Protein AF-A0A1I8JN95-F1 (afdb_monomer)

Sequence (68 aa):
MGRRPFPTSRLGQRFVKKALKCQPDESLFLYVNQAFLPAPDRDFGGLYDCFGADGKLTLHYCKTQAWG

Radius of gyration: 12.67 Å; Cα contacts (8 Å, |Δi|>4): 67; chains: 1; bounding box: 24×22×38 Å

Organism: NCBI:txid282301

Structure (mmCIF, N/CA/C/O backbone):
data_AF-A0A1I8JN95-F1
#
_entry.id   AF-A0A1I8JN95-F1
#
loop_
_atom_site.group_PDB
_atom_site.id
_atom_site.type_symbol
_atom_site.label_atom_id
_atom_site.label_alt_id
_atom_site.label_comp_id
_atom_site.label_asym_id
_atom_site.label_entity_id
_atom_site.label_seq_id
_atom_site.pdbx_PDB_ins_code
_atom_site.Cartn_x
_atom_site.Cartn_y
_atom_site.Cartn_z
_atom_site.occupancy
_atom_site.B_iso_or_equiv
_atom_site.auth_seq_id
_atom_site.auth_comp_id
_atom_site.auth_asym_id
_atom_site.auth_atom_id
_atom_site.pdbx_PDB_model_num
ATOM 1 N N . MET A 1 1 ? -1.224 -12.956 -26.102 1.00 41.12 1 MET A N 1
ATOM 2 C CA . MET A 1 1 ? -1.453 -13.154 -24.651 1.00 41.12 1 MET A CA 1
ATOM 3 C C . MET A 1 1 ? -1.716 -11.793 -24.016 1.00 41.12 1 MET A C 1
ATOM 5 O O . MET A 1 1 ? -0.781 -11.097 -23.645 1.00 41.12 1 MET A O 1
ATOM 9 N N . GLY A 1 2 ? -2.976 -11.351 -24.007 1.00 44.88 2 GLY A N 1
ATOM 10 C CA . GLY A 1 2 ? -3.349 -10.027 -23.501 1.00 44.88 2 GLY A CA 1
ATOM 11 C C . GLY A 1 2 ? -3.349 -10.020 -21.977 1.00 44.88 2 GLY A C 1
ATOM 12 O O . GLY A 1 2 ? -4.136 -10.739 -21.362 1.00 44.88 2 GLY A O 1
ATOM 13 N N . ARG A 1 3 ? -2.459 -9.233 -21.363 1.00 52.88 3 ARG A N 1
ATOM 14 C CA . ARG A 1 3 ? -2.516 -8.937 -19.927 1.00 52.88 3 ARG A CA 1
ATOM 15 C C . ARG A 1 3 ? -3.874 -8.286 -19.662 1.00 52.88 3 ARG A C 1
ATOM 17 O O . ARG A 1 3 ? -4.153 -7.220 -20.204 1.00 52.88 3 ARG A O 1
ATOM 24 N N . ARG A 1 4 ? -4.748 -8.967 -18.915 1.00 49.94 4 ARG A N 1
ATOM 25 C CA . ARG A 1 4 ? -6.072 -8.436 -18.568 1.00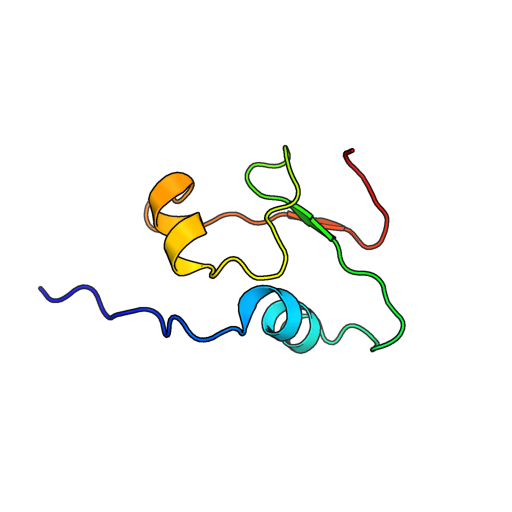 49.94 4 ARG A CA 1
ATOM 26 C C . ARG A 1 4 ? -5.869 -7.104 -17.834 1.00 49.94 4 ARG A C 1
ATOM 28 O O . ARG A 1 4 ? -5.122 -7.101 -16.856 1.00 49.94 4 ARG A O 1
ATOM 35 N N . PRO A 1 5 ? -6.473 -5.993 -18.290 1.00 49.38 5 PRO A N 1
ATOM 36 C CA . PRO A 1 5 ? -6.345 -4.724 -17.597 1.00 49.38 5 PRO A CA 1
ATOM 37 C C . PRO A 1 5 ? -7.015 -4.881 -16.233 1.00 49.38 5 PRO A C 1
ATOM 39 O O . PRO A 1 5 ? -8.214 -5.149 -16.148 1.00 49.38 5 PRO A O 1
ATOM 42 N N . PHE A 1 6 ? -6.233 -4.780 -15.159 1.00 47.81 6 PHE A N 1
ATOM 43 C CA . PHE A 1 6 ? -6.806 -4.610 -13.831 1.00 47.81 6 PHE A CA 1
ATOM 44 C C . PHE A 1 6 ? -7.654 -3.332 -13.873 1.00 47.81 6 PHE A C 1
ATOM 46 O O . PHE A 1 6 ? -7.157 -2.320 -14.370 1.00 47.81 6 PHE A O 1
ATOM 53 N N . PRO A 1 7 ? -8.919 -3.357 -13.421 1.00 48.19 7 PRO A N 1
ATOM 54 C CA . PRO A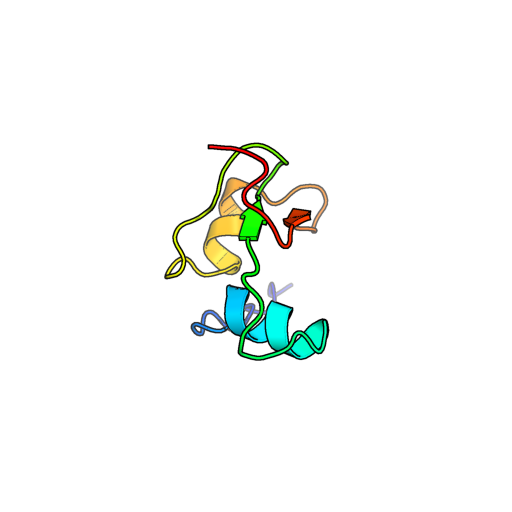 1 7 ? -9.770 -2.177 -13.451 1.00 48.19 7 PRO A CA 1
ATOM 55 C C . PRO A 1 7 ? -9.110 -1.065 -12.621 1.00 48.19 7 PRO A C 1
ATOM 57 O O . PRO A 1 7 ? -9.035 -1.139 -11.397 1.00 48.19 7 PRO A O 1
ATOM 60 N N . THR A 1 8 ? -8.602 -0.052 -13.322 1.00 51.75 8 THR A N 1
ATOM 61 C CA . THR A 1 8 ? -7.872 1.148 -12.867 1.00 51.75 8 THR A CA 1
ATOM 62 C C . THR A 1 8 ? -8.764 2.154 -12.137 1.00 51.75 8 THR A C 1
ATOM 64 O O . THR A 1 8 ? -8.573 3.361 -12.219 1.00 51.75 8 THR A O 1
ATOM 67 N N . SER A 1 9 ? -9.821 1.682 -11.488 1.00 47.59 9 SER A N 1
ATOM 68 C CA . SER A 1 9 ? -10.885 2.544 -11.000 1.00 47.59 9 SER A CA 1
ATOM 69 C C . SER A 1 9 ? -10.889 2.586 -9.481 1.00 47.59 9 SER A C 1
ATOM 71 O O . SER A 1 9 ? -11.667 1.864 -8.863 1.00 47.59 9 SER A O 1
ATOM 73 N N . ARG A 1 10 ? -10.063 3.461 -8.889 1.00 54.84 10 ARG A N 1
ATOM 74 C CA . ARG A 1 10 ? -10.353 4.215 -7.647 1.00 54.84 10 ARG A CA 1
ATOM 75 C C . ARG A 1 10 ? -10.827 3.405 -6.437 1.00 54.84 10 ARG A C 1
ATOM 77 O O . ARG A 1 10 ? -11.525 3.908 -5.555 1.00 54.84 10 ARG A O 1
ATOM 84 N N . LEU A 1 11 ? -10.495 2.124 -6.388 1.00 58.69 11 LEU A N 1
ATOM 85 C CA . LEU A 1 11 ? -11.057 1.218 -5.397 1.00 58.69 11 LEU A CA 1
ATOM 86 C C . LEU A 1 11 ? -10.037 0.791 -4.362 1.00 58.69 11 LEU A C 1
ATOM 88 O O . LEU A 1 11 ? -10.439 0.137 -3.419 1.00 58.69 11 LEU A O 1
ATOM 92 N N . GLY A 1 12 ? -8.768 1.187 -4.453 1.00 70.62 12 GLY A N 1
ATOM 93 C CA . GLY A 1 12 ? -7.710 0.472 -3.752 1.00 70.62 12 GLY A CA 1
ATOM 94 C C . GLY A 1 12 ? -7.919 0.304 -2.240 1.00 70.62 12 GLY A C 1
ATOM 95 O O . GLY A 1 12 ? -8.236 -0.780 -1.747 1.00 70.62 12 GLY A O 1
ATOM 96 N N . GLN A 1 13 ? -7.825 1.398 -1.487 1.00 71.31 13 GLN A N 1
ATOM 97 C CA . GLN A 1 13 ? -7.937 1.361 -0.025 1.00 71.31 13 GLN A CA 1
ATOM 98 C C . GLN A 1 13 ? -9.363 1.057 0.459 1.00 71.31 13 GLN A C 1
ATOM 100 O O . GLN A 1 13 ? -9.566 0.365 1.458 1.00 71.31 13 GLN A O 1
ATOM 105 N N . ARG A 1 14 ? -10.374 1.527 -0.279 1.00 74.62 14 ARG A N 1
ATOM 106 C CA . ARG A 1 14 ? -11.790 1.310 0.052 1.00 74.62 14 ARG A CA 1
ATOM 107 C C . ARG A 1 14 ? -12.212 -0.146 -0.164 1.00 74.62 14 ARG A C 1
ATOM 109 O O . ARG A 1 14 ? -13.006 -0.675 0.610 1.00 74.62 14 ARG A O 1
ATOM 116 N N . PHE A 1 15 ? -11.662 -0.796 -1.186 1.00 78.69 15 PHE A N 1
ATOM 117 C CA . PHE A 1 15 ? -11.830 -2.217 -1.470 1.00 78.69 15 PHE A CA 1
ATOM 118 C C . PHE A 1 15 ? -11.174 -3.056 -0.390 1.00 78.69 15 PHE A C 1
ATOM 120 O O . PHE A 1 15 ? -11.822 -3.960 0.118 1.00 78.69 15 PHE A O 1
ATOM 127 N N . VAL A 1 16 ? -9.949 -2.723 0.027 1.00 79.81 16 VAL A N 1
ATOM 128 C CA . VAL A 1 16 ? -9.277 -3.460 1.104 1.00 79.81 16 VAL A CA 1
ATOM 129 C C . VAL A 1 16 ? -10.048 -3.339 2.421 1.00 79.81 16 VAL A C 1
ATOM 131 O O . VAL A 1 16 ? -10.305 -4.358 3.057 1.00 79.81 16 VAL A O 1
ATOM 134 N N . LYS A 1 17 ? -10.531 -2.140 2.788 1.00 79.06 17 LYS A N 1
ATOM 135 C CA . LYS A 1 17 ? -11.415 -1.974 3.959 1.00 79.06 17 LYS A CA 1
ATOM 136 C C . LYS A 1 17 ? -12.683 -2.835 3.858 1.00 79.06 17 LYS A C 1
ATOM 138 O O . LYS A 1 17 ? -13.049 -3.488 4.831 1.00 79.06 17 LYS A O 1
ATOM 143 N N . LYS A 1 18 ? -13.331 -2.876 2.685 1.00 81.56 18 LYS A N 1
ATOM 144 C CA . LYS A 1 18 ? -14.516 -3.724 2.449 1.00 81.56 18 LYS A CA 1
ATOM 145 C C . LYS A 1 18 ? -14.192 -5.219 2.505 1.00 81.56 18 LYS A C 1
ATOM 147 O O . LYS A 1 18 ? -14.946 -5.972 3.110 1.00 81.56 18 LYS A O 1
ATOM 152 N N . ALA A 1 19 ? -13.086 -5.643 1.900 1.00 82.75 19 ALA A N 1
ATOM 153 C CA . ALA A 1 19 ? -12.652 -7.036 1.856 1.00 82.75 19 ALA A CA 1
ATOM 154 C C . ALA A 1 19 ? -12.291 -7.562 3.254 1.00 82.75 19 ALA A C 1
ATOM 156 O O . ALA A 1 19 ? -12.650 -8.684 3.598 1.00 82.75 19 ALA A O 1
ATOM 157 N N . LEU A 1 20 ? -11.654 -6.726 4.080 1.00 82.75 20 LEU A N 1
ATOM 158 C CA . LEU A 1 20 ? -11.314 -7.028 5.473 1.00 82.75 20 LEU A CA 1
ATOM 159 C C . LEU A 1 20 ? -12.495 -6.864 6.444 1.00 82.75 20 LEU A C 1
ATOM 161 O O . LEU A 1 20 ? -12.334 -7.133 7.630 1.00 82.75 20 LEU A O 1
ATOM 165 N N . LYS A 1 21 ? -13.670 -6.424 5.966 1.00 84.19 21 LYS A N 1
ATOM 166 C CA . LYS A 1 21 ? -14.842 -6.096 6.799 1.00 84.19 21 LYS A CA 1
ATOM 167 C C . LYS A 1 21 ? -14.505 -5.121 7.941 1.00 84.19 21 LYS A C 1
ATOM 169 O O . LYS A 1 21 ? -15.070 -5.221 9.027 1.00 84.19 21 LYS A O 1
ATOM 174 N N . CYS A 1 22 ? -13.584 -4.186 7.694 1.00 78.19 22 CYS A N 1
ATOM 175 C CA . CYS A 1 22 ? -13.238 -3.151 8.666 1.00 78.19 22 CYS A CA 1
ATOM 176 C C . CYS A 1 22 ? -14.429 -2.230 8.918 1.00 78.19 22 CYS A C 1
ATOM 178 O O . CYS A 1 22 ? -15.211 -1.935 8.006 1.00 78.19 22 CYS A O 1
ATOM 180 N N . GLN A 1 23 ? -14.530 -1.737 10.150 1.00 79.06 23 GLN A N 1
ATOM 181 C CA . GLN A 1 23 ? -15.549 -0.751 10.484 1.00 79.06 23 GLN A CA 1
ATOM 182 C C . GLN A 1 23 ? -15.259 0.589 9.787 1.00 79.06 23 GLN A C 1
ATOM 184 O O . GLN A 1 23 ? -14.098 0.912 9.521 1.00 79.06 23 GLN A O 1
ATOM 189 N N . PRO A 1 24 ? -16.294 1.393 9.476 1.00 71.50 24 PRO A N 1
ATOM 190 C CA . PRO A 1 24 ? -16.104 2.712 8.870 1.00 71.50 24 PRO A CA 1
ATOM 191 C C . PRO A 1 24 ? -15.269 3.655 9.749 1.00 71.50 24 PRO A C 1
ATOM 193 O O . PRO A 1 24 ? -14.568 4.505 9.205 1.00 71.50 24 PRO A O 1
ATOM 196 N N . ASP A 1 25 ? -15.313 3.459 11.068 1.00 79.44 25 ASP A N 1
ATOM 197 C CA . ASP A 1 25 ? -14.573 4.238 12.066 1.00 79.44 25 ASP A CA 1
ATOM 198 C C . ASP A 1 25 ? -13.102 3.797 12.212 1.00 79.44 25 ASP A C 1
ATOM 200 O O . ASP A 1 25 ? -12.260 4.529 12.724 1.00 79.44 25 ASP A O 1
ATOM 204 N N . GLU A 1 26 ? -12.741 2.611 11.705 1.00 78.88 26 GLU A N 1
ATOM 205 C CA . GLU A 1 26 ? -11.362 2.134 11.785 1.00 78.88 26 GLU A CA 1
ATOM 206 C C . GLU A 1 26 ? -10.462 2.825 10.750 1.00 78.88 26 GLU A C 1
ATOM 208 O O . GLU A 1 26 ? -10.695 2.816 9.527 1.00 78.88 26 GLU A O 1
ATOM 213 N N . SER A 1 27 ? -9.357 3.374 11.251 1.00 80.00 27 SER A N 1
ATOM 214 C CA . SER A 1 27 ? -8.237 3.816 10.427 1.00 80.00 27 SER A CA 1
ATOM 215 C C . SER A 1 27 ? -7.506 2.595 9.868 1.00 80.00 27 SER A C 1
ATOM 217 O O . SER A 1 27 ? -7.182 1.664 10.598 1.00 80.00 27 SER A O 1
ATOM 219 N N . LEU A 1 28 ? -7.281 2.572 8.552 1.00 81.81 28 LEU A N 1
ATOM 220 C CA . LEU A 1 28 ? -6.541 1.500 7.884 1.00 81.81 28 LEU A CA 1
ATOM 221 C C . LEU A 1 28 ? -5.434 2.127 7.047 1.00 81.81 28 LEU A C 1
ATOM 223 O O . LEU A 1 28 ? -5.705 2.801 6.050 1.00 81.81 28 LEU A O 1
ATOM 227 N N . PHE A 1 29 ? -4.203 1.861 7.447 1.00 84.19 29 PHE A N 1
ATOM 228 C CA . PHE A 1 29 ? -2.985 2.298 6.792 1.00 84.19 29 PHE A CA 1
ATOM 229 C C . PHE A 1 29 ? -2.457 1.155 5.929 1.00 84.19 29 PHE A C 1
ATOM 231 O O . PHE A 1 29 ? -2.362 0.024 6.399 1.00 84.19 29 PHE A O 1
ATOM 238 N N . LEU A 1 30 ? -2.154 1.432 4.662 1.00 82.00 30 LEU A N 1
ATOM 239 C CA . LEU A 1 30 ? -1.602 0.457 3.720 1.00 82.00 30 LEU A CA 1
ATOM 240 C C . LEU A 1 30 ? -0.176 0.854 3.382 1.00 82.00 30 LEU A C 1
ATOM 242 O O . LEU A 1 30 ? 0.056 1.969 2.942 1.00 82.00 30 LEU A O 1
ATOM 246 N N . TYR A 1 31 ? 0.753 -0.070 3.541 1.00 85.06 31 TYR A N 1
ATOM 247 C CA . TYR A 1 31 ? 2.171 0.111 3.304 1.00 85.06 31 TYR A CA 1
ATOM 248 C C . TYR A 1 31 ? 2.621 -0.766 2.147 1.00 85.06 31 TYR A C 1
ATOM 250 O O . TYR A 1 31 ? 2.288 -1.952 2.065 1.00 85.06 31 TYR A O 1
ATOM 258 N N . VAL A 1 32 ? 3.412 -0.177 1.262 1.00 84.56 32 VAL A N 1
ATOM 259 C CA . VAL A 1 32 ? 4.029 -0.867 0.128 1.00 84.56 32 VAL A CA 1
ATOM 260 C C . VAL A 1 32 ? 5.459 -1.202 0.522 1.00 84.56 32 VAL A C 1
ATOM 262 O O . VAL A 1 32 ? 6.155 -0.357 1.089 1.00 84.56 32 VAL A O 1
ATOM 265 N N . ASN A 1 33 ? 5.884 -2.444 0.270 1.00 82.56 33 ASN A N 1
ATOM 266 C CA . ASN A 1 33 ? 7.218 -2.945 0.631 1.00 82.56 33 ASN A CA 1
ATOM 267 C C . ASN A 1 33 ? 7.621 -2.682 2.095 1.00 82.56 33 ASN A C 1
ATOM 269 O O . ASN A 1 33 ? 8.799 -2.506 2.383 1.00 82.56 33 ASN A O 1
ATOM 273 N N . GLN A 1 34 ? 6.649 -2.617 3.015 1.00 80.00 34 GLN A N 1
ATOM 274 C CA . GLN A 1 34 ? 6.880 -2.318 4.439 1.00 80.00 34 GLN A CA 1
ATOM 275 C C . GLN A 1 34 ? 7.631 -0.999 4.698 1.00 80.00 34 GLN A C 1
ATOM 277 O O . GLN A 1 34 ? 8.262 -0.854 5.738 1.00 80.00 34 GLN A O 1
ATOM 282 N N . ALA A 1 35 ? 7.582 -0.049 3.760 1.00 77.06 35 ALA A N 1
ATOM 283 C CA . ALA A 1 35 ? 8.419 1.146 3.817 1.00 77.06 35 ALA A CA 1
ATOM 284 C C . ALA A 1 35 ? 7.608 2.444 3.838 1.00 77.06 35 ALA A C 1
ATOM 286 O O . ALA A 1 35 ? 7.896 3.327 4.638 1.00 77.06 35 ALA A O 1
ATOM 287 N N . PHE A 1 36 ? 6.591 2.579 2.982 1.00 80.19 36 PHE A N 1
ATOM 288 C CA . PHE A 1 36 ? 5.891 3.856 2.819 1.00 80.19 36 PHE A CA 1
ATOM 289 C C . PHE A 1 36 ? 4.389 3.693 2.578 1.00 80.19 36 PHE A C 1
ATOM 291 O O . PHE A 1 36 ? 3.924 2.667 2.070 1.00 80.19 36 PHE A O 1
ATOM 298 N N . LEU A 1 37 ? 3.642 4.741 2.933 1.00 78.88 37 LEU A N 1
ATOM 299 C CA . LEU A 1 37 ? 2.221 4.903 2.633 1.00 78.88 37 LEU A CA 1
ATOM 300 C C . LEU A 1 37 ? 2.089 5.450 1.205 1.00 78.88 37 LEU A C 1
ATOM 302 O O . LEU A 1 37 ? 2.516 6.578 0.945 1.00 78.88 37 LEU A O 1
ATOM 306 N N . PRO A 1 38 ? 1.528 4.697 0.251 1.00 75.50 38 PRO A N 1
ATOM 307 C CA . PRO A 1 38 ? 1.226 5.256 -1.049 1.00 75.50 38 PRO A CA 1
ATOM 308 C C . PRO A 1 38 ? 0.100 6.283 -0.914 1.00 75.50 38 PRO A C 1
ATOM 310 O O . PRO A 1 38 ? -0.746 6.195 -0.022 1.00 75.50 38 PRO A O 1
ATOM 313 N N . ALA A 1 39 ? 0.078 7.257 -1.822 1.00 75.25 39 A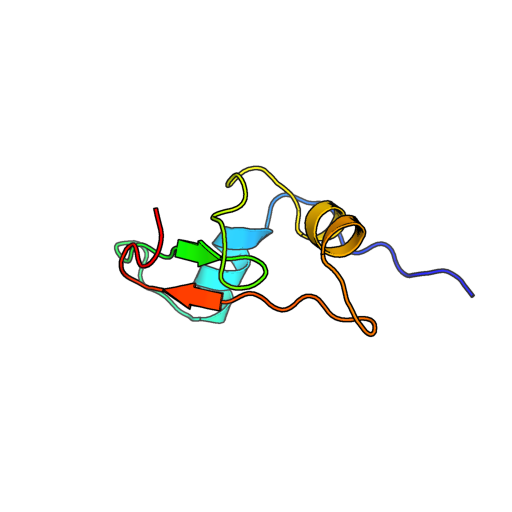LA A N 1
ATOM 314 C CA . ALA A 1 39 ? -0.984 8.252 -1.839 1.00 75.25 39 ALA A CA 1
ATOM 315 C C . ALA A 1 39 ? -2.369 7.572 -1.953 1.00 75.25 39 ALA A C 1
ATOM 317 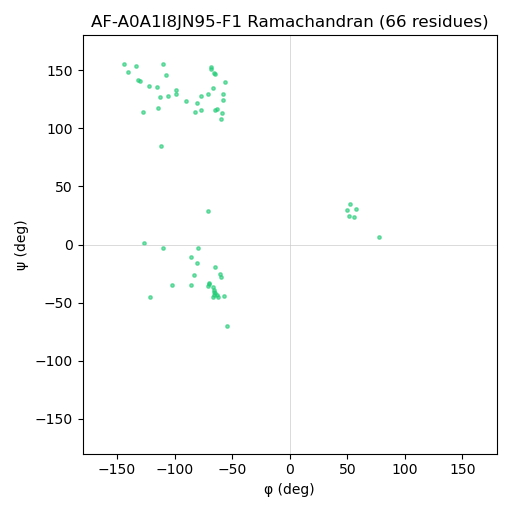O O . ALA A 1 39 ? -2.512 6.630 -2.737 1.00 75.25 39 ALA A O 1
ATOM 318 N N . PRO A 1 40 ? -3.394 8.052 -1.225 1.00 66.31 40 PRO A N 1
ATOM 319 C CA . PRO A 1 40 ? -4.720 7.425 -1.187 1.00 66.31 40 PRO A CA 1
ATOM 320 C C . PRO A 1 40 ? -5.459 7.463 -2.534 1.00 66.31 40 PRO A C 1
ATOM 322 O O . PRO A 1 40 ? -6.37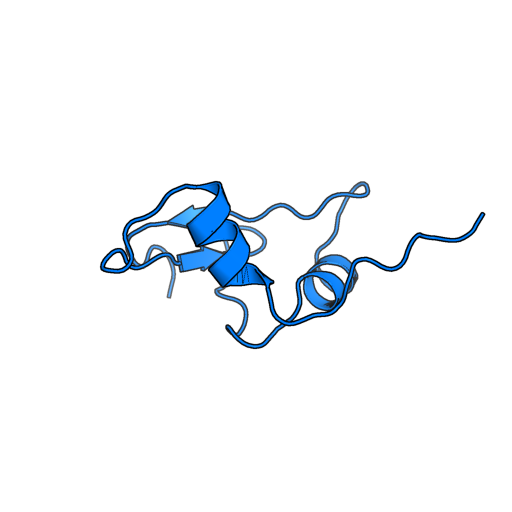1 6.669 -2.754 1.00 66.31 40 PRO A O 1
ATOM 325 N N . ASP A 1 41 ? -5.054 8.361 -3.436 1.00 68.38 41 ASP A N 1
ATOM 326 C CA . ASP A 1 41 ? -5.584 8.480 -4.802 1.00 68.38 41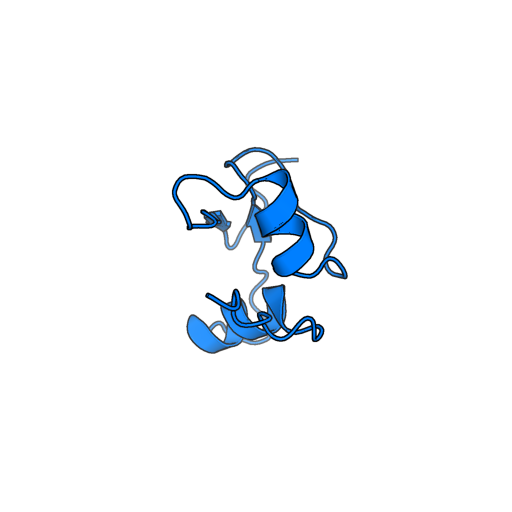 ASP A CA 1
ATOM 327 C C . ASP A 1 41 ? -4.887 7.534 -5.800 1.00 68.38 41 ASP A C 1
ATOM 329 O O . ASP A 1 41 ? -5.332 7.361 -6.929 1.00 68.38 41 ASP A O 1
ATOM 333 N N . ARG A 1 42 ? -3.779 6.897 -5.400 1.00 68.00 42 ARG A N 1
ATOM 334 C CA . ARG A 1 42 ? -2.944 6.109 -6.310 1.00 68.00 42 ARG A CA 1
ATOM 335 C C . ARG A 1 42 ? -3.553 4.724 -6.536 1.00 68.00 42 ARG A C 1
ATOM 337 O O . ARG A 1 42 ? -3.726 3.945 -5.600 1.00 68.00 42 ARG A O 1
ATOM 344 N N . ASP A 1 43 ? -3.844 4.396 -7.792 1.00 74.94 43 ASP A N 1
ATOM 345 C CA . ASP A 1 43 ? -4.368 3.083 -8.174 1.00 74.94 43 ASP A CA 1
ATOM 346 C C . ASP A 1 43 ? -3.359 1.946 -7.950 1.00 74.94 43 ASP A C 1
ATOM 348 O O . ASP A 1 43 ? -2.148 2.089 -8.154 1.00 74.94 43 ASP A O 1
ATOM 352 N N . PHE A 1 44 ? -3.877 0.755 -7.622 1.00 78.06 44 PHE A N 1
ATOM 353 C CA . PHE A 1 44 ? -3.058 -0.451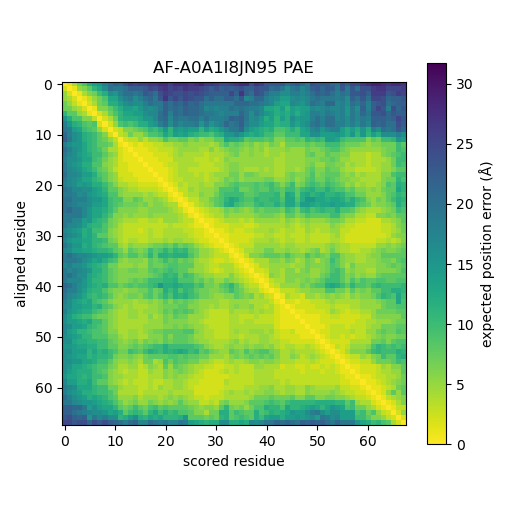 -7.466 1.00 78.06 44 PHE A CA 1
ATOM 354 C C . PHE A 1 44 ? -2.311 -0.847 -8.743 1.00 78.06 44 PHE A C 1
ATOM 356 O O . PHE A 1 44 ? -1.260 -1.467 -8.646 1.00 78.06 44 PHE A O 1
ATOM 363 N N . GLY A 1 45 ? -2.809 -0.466 -9.925 1.00 79.31 45 GLY A N 1
ATOM 364 C CA . GLY A 1 45 ? -2.118 -0.715 -11.192 1.00 79.31 45 GLY A CA 1
ATOM 365 C C . GLY A 1 45 ? -0.762 -0.009 -11.269 1.00 79.31 45 GLY A C 1
ATOM 366 O O . GLY A 1 45 ? 0.233 -0.642 -11.602 1.00 79.31 45 GLY A O 1
ATOM 367 N N . GLY A 1 46 ? -0.698 1.269 -10.877 1.00 80.12 46 GLY A N 1
ATOM 368 C CA . GLY A 1 46 ? 0.566 2.012 -10.840 1.00 80.12 46 GLY A CA 1
ATOM 369 C C . GLY A 1 46 ? 1.506 1.523 -9.734 1.00 80.12 46 GLY A C 1
ATOM 370 O O . GLY A 1 46 ? 2.719 1.511 -9.907 1.00 80.12 46 GLY A O 1
ATOM 371 N N . LEU A 1 47 ? 0.953 1.067 -8.606 1.00 81.19 47 LEU A N 1
ATOM 372 C CA . LEU A 1 47 ? 1.738 0.416 -7.554 1.00 81.19 47 LEU A CA 1
ATOM 373 C C . LEU A 1 47 ? 2.325 -0.918 -8.007 1.00 81.19 47 LEU A C 1
ATOM 375 O O . LEU A 1 47 ? 3.473 -1.213 -7.703 1.00 81.19 47 LEU A O 1
ATOM 379 N N . TYR A 1 48 ? 1.551 -1.710 -8.739 1.00 83.75 48 TYR A N 1
ATOM 380 C CA . TYR A 1 48 ? 1.995 -2.979 -9.295 1.00 83.75 48 TYR A CA 1
ATOM 381 C C . TYR A 1 48 ? 3.076 -2.783 -10.366 1.00 83.75 48 TYR A C 1
ATOM 383 O O . TYR A 1 48 ? 4.012 -3.568 -10.427 1.00 83.75 48 TYR A O 1
ATOM 391 N N . ASP A 1 49 ? 2.987 -1.730 -11.178 1.00 84.62 49 ASP A N 1
ATOM 392 C CA . ASP A 1 49 ? 4.011 -1.418 -12.180 1.00 84.62 49 ASP A CA 1
ATOM 393 C C . ASP A 1 49 ? 5.367 -1.058 -11.542 1.00 84.62 49 ASP A C 1
ATOM 395 O O . ASP A 1 49 ? 6.406 -1.548 -11.972 1.00 84.62 49 ASP A O 1
ATOM 399 N N . CYS A 1 50 ? 5.356 -0.267 -10.461 1.00 82.56 50 CYS A N 1
ATOM 400 C CA . CYS A 1 50 ? 6.583 0.169 -9.783 1.00 82.56 50 CYS A CA 1
ATOM 401 C C . CYS A 1 50 ? 7.123 -0.825 -8.737 1.00 82.56 50 CYS A C 1
ATOM 403 O O . CYS A 1 50 ? 8.333 -0.909 -8.540 1.00 82.56 50 CYS A O 1
ATOM 405 N N . PHE A 1 51 ? 6.241 -1.528 -8.021 1.00 84.06 51 PHE A N 1
ATOM 406 C CA . PHE A 1 51 ? 6.580 -2.339 -6.839 1.00 84.06 51 PHE A CA 1
ATOM 407 C C . PHE A 1 51 ? 6.086 -3.787 -6.927 1.00 84.06 51 PHE A C 1
ATOM 409 O O . PHE A 1 51 ? 6.262 -4.555 -5.982 1.00 84.06 51 PHE A O 1
ATOM 416 N N . GLY A 1 52 ? 5.439 -4.175 -8.027 1.00 84.44 52 GLY A N 1
ATOM 417 C CA . GLY A 1 52 ? 5.055 -5.561 -8.260 1.00 84.44 52 GLY A CA 1
ATOM 418 C C . GLY A 1 52 ? 6.289 -6.438 -8.444 1.00 84.44 52 GLY A C 1
ATOM 419 O O . GLY A 1 52 ? 7.215 -6.100 -9.177 1.00 84.44 52 GLY A O 1
ATOM 420 N N . ALA A 1 53 ? 6.287 -7.593 -7.792 1.00 84.75 53 ALA A N 1
ATOM 421 C CA . ALA A 1 53 ? 7.336 -8.594 -7.900 1.00 84.75 53 ALA A CA 1
ATOM 422 C C . ALA A 1 53 ? 6.684 -9.956 -8.130 1.00 84.75 53 ALA A C 1
ATOM 424 O O . ALA A 1 53 ? 5.650 -10.244 -7.538 1.00 84.75 53 ALA A O 1
ATOM 425 N N . ASP A 1 54 ? 7.270 -10.808 -8.974 1.00 84.00 54 ASP A N 1
ATOM 426 C CA . ASP A 1 54 ? 6.804 -12.197 -9.139 1.00 84.00 54 ASP A CA 1
ATOM 427 C C . ASP A 1 54 ? 5.320 -12.319 -9.565 1.00 84.00 54 ASP A C 1
ATOM 429 O O . ASP A 1 54 ? 4.604 -13.240 -9.185 1.00 84.00 54 ASP A O 1
ATOM 433 N N . GLY A 1 55 ? 4.806 -11.343 -10.320 1.00 82.62 55 GLY A N 1
ATOM 434 C CA . GLY A 1 55 ? 3.402 -11.353 -10.737 1.00 82.62 55 GLY A CA 1
ATOM 435 C C . GLY A 1 55 ? 2.398 -10.936 -9.648 1.00 82.62 55 GLY A C 1
ATOM 436 O O . GLY A 1 55 ? 1.189 -11.041 -9.859 1.00 82.62 55 GLY A O 1
ATOM 437 N N . LYS A 1 56 ? 2.872 -10.483 -8.480 1.00 83.69 56 LYS A N 1
ATOM 438 C CA . LYS A 1 56 ? 2.060 -10.123 -7.310 1.00 83.69 56 LYS A CA 1
ATOM 439 C C . LYS A 1 56 ? 2.496 -8.781 -6.716 1.00 83.69 56 LYS A C 1
ATOM 441 O O . LYS A 1 56 ? 3.640 -8.360 -6.841 1.00 83.69 56 LYS A O 1
ATOM 446 N N . LEU A 1 57 ? 1.567 -8.101 -6.048 1.00 84.62 57 LEU A N 1
ATOM 447 C CA . LEU A 1 57 ? 1.85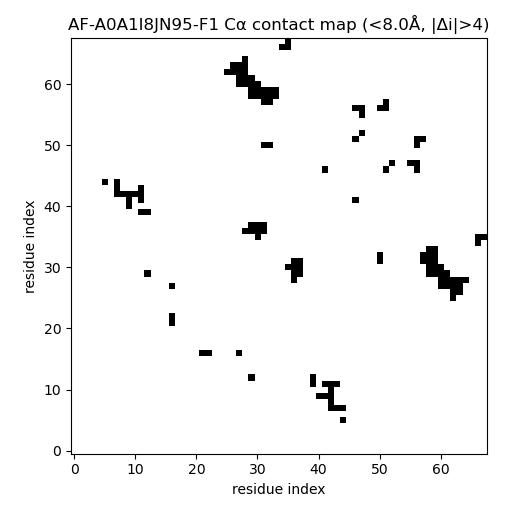0 -6.896 -5.268 1.00 84.62 57 LEU A CA 1
ATOM 448 C C . LEU A 1 57 ? 1.596 -7.207 -3.796 1.00 84.62 57 LEU A C 1
ATOM 450 O O . LEU A 1 57 ? 0.468 -7.516 -3.411 1.00 84.62 57 LEU A O 1
ATOM 454 N N . THR A 1 58 ? 2.646 -7.124 -2.984 1.00 85.31 58 THR A N 1
ATOM 455 C CA . THR A 1 58 ? 2.553 -7.335 -1.539 1.00 85.31 58 THR A CA 1
ATOM 456 C C . THR A 1 58 ? 2.257 -6.008 -0.851 1.00 85.31 58 THR A C 1
ATOM 458 O O . THR A 1 58 ? 3.006 -5.042 -0.987 1.00 85.31 58 THR A O 1
ATOM 461 N N . LEU A 1 59 ? 1.161 -5.967 -0.094 1.00 83.00 59 LEU A N 1
ATOM 462 C CA . LEU A 1 59 ? 0.750 -4.811 0.698 1.00 83.00 59 LEU A CA 1
ATOM 463 C C . LEU A 1 59 ? 0.629 -5.220 2.160 1.00 83.00 59 LEU A C 1
ATOM 465 O O . LEU A 1 59 ? 0.052 -6.258 2.477 1.00 83.00 59 LEU A O 1
ATOM 469 N N . HIS A 1 60 ? 1.139 -4.377 3.047 1.00 86.69 60 HIS A N 1
ATOM 470 C CA . HIS A 1 60 ? 1.047 -4.564 4.487 1.00 86.69 60 HIS A CA 1
ATOM 471 C C . HIS A 1 60 ? 0.029 -3.584 5.042 1.00 86.69 60 HIS A C 1
ATOM 473 O O . HIS A 1 60 ? 0.118 -2.394 4.774 1.00 86.69 60 HIS A O 1
ATOM 479 N N . TYR A 1 61 ? -0.946 -4.058 5.809 1.00 85.25 61 TYR A N 1
ATOM 480 C CA . TYR A 1 61 ? -1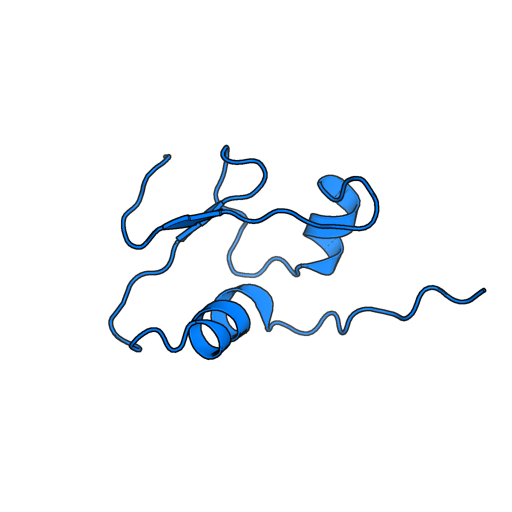.939 -3.182 6.420 1.00 85.25 61 TYR A CA 1
ATOM 481 C C . TYR A 1 61 ? -1.700 -3.062 7.925 1.00 85.25 61 TYR A C 1
ATOM 483 O O . TYR A 1 61 ? -1.279 -4.019 8.573 1.00 85.25 61 TYR A O 1
ATOM 491 N N . CYS A 1 62 ? -1.986 -1.890 8.485 1.00 84.88 62 CYS A N 1
ATOM 492 C CA . CYS A 1 62 ? -1.963 -1.655 9.923 1.00 84.88 62 CYS A CA 1
ATOM 493 C C . CYS A 1 62 ? -3.136 -0.756 10.333 1.00 84.88 62 CYS A C 1
ATOM 495 O O . CYS A 1 62 ? -3.585 0.086 9.555 1.00 84.88 62 CYS A O 1
ATOM 497 N N . LYS A 1 63 ? -3.659 -0.949 11.547 1.00 81.69 63 LYS A N 1
ATOM 498 C CA . LYS A 1 63 ? -4.754 -0.122 12.090 1.00 81.69 63 LYS A CA 1
ATOM 499 C C . LYS A 1 63 ? -4.247 1.185 12.699 1.00 81.69 63 LYS A C 1
ATOM 501 O O . LYS A 1 63 ? -4.954 2.186 12.732 1.00 81.69 63 LYS A O 1
ATOM 506 N N . THR A 1 64 ? -3.001 1.175 13.151 1.00 79.88 64 THR A N 1
ATOM 507 C CA . THR A 1 64 ? -2.277 2.337 13.660 1.00 79.88 64 THR A CA 1
ATOM 508 C C . THR A 1 64 ? -1.184 2.715 12.671 1.00 79.88 64 THR A C 1
ATOM 510 O O . THR A 1 64 ? -0.717 1.872 11.903 1.00 79.88 64 THR A O 1
ATOM 513 N N . GLN A 1 65 ? -0.763 3.978 12.676 1.00 70.88 65 GLN A N 1
ATOM 514 C CA . GLN A 1 65 ? 0.410 4.378 11.908 1.00 70.88 65 GLN A CA 1
ATOM 515 C C . GLN A 1 65 ? 1.631 3.641 12.476 1.00 70.88 65 GLN A C 1
ATOM 517 O O . GLN A 1 65 ? 1.952 3.788 13.652 1.00 70.88 65 GLN A O 1
ATOM 522 N N . ALA A 1 66 ? 2.253 2.795 11.657 1.00 63.81 66 ALA A N 1
ATOM 523 C CA . ALA A 1 66 ? 3.385 1.956 12.055 1.00 63.81 66 ALA A CA 1
ATOM 524 C C . ALA A 1 66 ? 4.722 2.527 11.564 1.00 63.81 66 ALA A C 1
ATOM 526 O O . ALA A 1 66 ? 5.724 2.446 12.265 1.00 63.81 66 ALA A O 1
ATOM 527 N N . TRP A 1 67 ? 4.711 3.146 10.382 1.00 62.25 67 TRP A N 1
ATOM 528 C CA . TRP A 1 67 ? 5.856 3.824 9.777 1.00 62.25 67 TRP A CA 1
ATOM 529 C C . TRP A 1 67 ? 5.437 5.227 9.316 1.00 62.25 67 TRP A C 1
ATOM 531 O O . TRP A 1 67 ? 4.300 5.407 8.850 1.00 62.25 67 TRP A O 1
ATOM 541 N N . GLY A 1 68 ? 6.324 6.206 9.512 1.00 53.50 68 GLY A N 1
ATOM 542 C CA . GLY A 1 68 ? 6.147 7.628 9.207 1.00 53.50 68 GLY A CA 1
ATOM 543 C C . GLY A 1 68 ? 7.338 8.158 8.434 1.00 53.50 68 GLY A C 1
ATOM 544 O O . GLY A 1 68 ? 8.472 7.894 8.889 1.00 53.50 68 GLY A O 1
#

Solvent-accessible surface area (backbone atoms only — not comparable to full-atom values): 4535 Å² total; per-residue (Å²): 135,80,79,77,80,73,86,80,64,86,38,55,68,65,45,50,38,60,75,69,66,55,55,92,86,59,56,77,44,56,21,44,82,82,67,45,71,67,63,90,85,58,38,60,62,63,48,36,74,76,64,40,52,96,96,41,66,70,71,43,75,35,67,55,90,84,74,132

InterPro domains:
  IPR007242 Ubiquitin-like protein Atg12 [PF04110] (13-68)
  IPR007242 Ubiquitin-like protein Atg12 [PTHR13385] (14-68)
  IPR029071 Ubiquitin-like domain superfamily [SSF54236] (14-68)

Foldseek 3Di:
DDDPDDPQDLPPPVVVCVVVVPDPPFAKFKDFPNADGDDSRGGVVVVCVVRNDPNDGDIDIDRDPPYD

Nearest PDB structures (foldseek):
  4naw-assembly4_M  TM=9.067E-01  e=2.076E-05  Homo sapiens
  9j5g-assembly1_A  TM=8.766E-01  e=5.687E-02  Pyricularia oryzae
  5xac-assembly1_D  TM=8.274E-01  e=6.082E-02  Homo sapiens
  8t35-assembly1_A  TM=8.264E-01  e=9.726E-02  Homo sapiens
  5wrd-assembly6_B  TM=8.449E-01  e=1.189E-01  Mus musculus

pLDDT: mean 74.1, std 12.45, range [41.12, 86.69]

Secondary structure (DSSP, 8-state):
--------SS-HHHHHHHHTT--TTS--EEEETTTB---TT--HHHHHHHH-BTTB--EEEESS----

Mean predicted aligned error: 8.45 Å